Protein AF-A0A7S3I6L4-F1 (afdb_monomer)

Sequence (114 aa):
MISGSTFSVVQRLEPKTMQLLMSDVLLAADAVILFRSSPKQKADTVNLVKSFFKGGKITLSVGDGFNDVNMIQEAHVGIGIRGAESNQAAAFADFAIVEFQDLRRLMFWHGRSQ

Organism: NCBI:txid182087

Secondary structure (DSSP, 8-state):
-EEHHHHHHHTTS-HHHHHHHHHHHHHSSS---EES--HHHHHHHHHHHHHHSSSS---EEEESSGGGHHHHHHSSEEEEEPPSS--HHHHTSSEEESSTTHHHHIIIIITT--

Radius of gyration: 15.09 Å; Cα contacts (8 Å, |Δi|>4): 174; chains: 1; bounding box: 35×37×39 Å

Structure (mmCIF, N/CA/C/O backbone):
data_AF-A0A7S3I6L4-F1
#
_entry.id   AF-A0A7S3I6L4-F1
#
loop_
_atom_site.group_PDB
_atom_site.id
_atom_site.type_symbol
_atom_site.label_atom_id
_atom_site.label_alt_id
_atom_site.label_comp_id
_atom_site.label_asym_id
_atom_site.label_entity_id
_atom_site.label_seq_id
_atom_site.pdbx_PDB_ins_code
_atom_site.Cartn_x
_atom_site.Cartn_y
_atom_site.Cartn_z
_atom_site.occupancy
_atom_site.B_iso_or_equiv
_atom_site.auth_seq_id
_atom_site.auth_comp_id
_atom_site.auth_asym_id
_atom_site.auth_atom_id
_atom_site.pdbx_PDB_model_num
ATOM 1 N N . MET A 1 1 ? -14.491 10.801 0.238 1.00 89.38 1 MET A N 1
ATOM 2 C CA . MET A 1 1 ? -13.118 11.363 0.210 1.00 89.38 1 MET A CA 1
ATOM 3 C C . MET A 1 1 ? -12.710 11.711 1.632 1.00 89.38 1 MET A C 1
ATOM 5 O O . MET A 1 1 ? -13.570 12.146 2.385 1.00 89.38 1 MET A O 1
ATOM 9 N N . ILE A 1 2 ? -11.440 11.543 1.998 1.00 94.81 2 ILE A N 1
ATOM 10 C CA . ILE A 1 2 ? -10.903 11.866 3.328 1.00 94.81 2 ILE A CA 1
ATOM 11 C C . ILE A 1 2 ? -9.612 12.665 3.139 1.00 94.81 2 ILE A C 1
ATOM 13 O O . ILE A 1 2 ? -8.767 12.293 2.328 1.00 94.81 2 ILE A O 1
ATOM 17 N N . SER A 1 3 ? -9.449 13.769 3.866 1.00 97.31 3 SER A N 1
ATOM 18 C CA . SER A 1 3 ? -8.183 14.511 3.870 1.00 97.31 3 SER A CA 1
ATOM 19 C C . SER A 1 3 ? -7.222 13.950 4.924 1.00 97.31 3 SER A C 1
ATOM 21 O O . SER A 1 3 ? -7.663 13.432 5.952 1.00 97.31 3 SER A O 1
ATOM 23 N N . GLY A 1 4 ? -5.910 14.102 4.728 1.00 97.25 4 GLY A N 1
ATOM 24 C CA . GLY A 1 4 ? -4.912 13.707 5.729 1.00 97.25 4 GLY A CA 1
ATOM 25 C C . GLY A 1 4 ? -5.088 14.408 7.085 1.00 97.25 4 GLY A C 1
ATOM 26 O O . GLY A 1 4 ? -4.821 13.809 8.125 1.00 97.25 4 GLY A O 1
ATOM 27 N N . SER A 1 5 ? -5.601 15.643 7.122 1.00 97.69 5 SER A N 1
ATOM 28 C CA . SER A 1 5 ? -5.920 16.324 8.385 1.00 97.69 5 SER A CA 1
ATOM 29 C C . SER A 1 5 ? -7.150 15.723 9.069 1.00 97.69 5 SER A C 1
ATOM 31 O O . SER A 1 5 ? -7.110 15.490 10.275 1.00 97.69 5 SER A O 1
ATOM 33 N N . THR A 1 6 ? -8.208 15.397 8.316 1.00 96.62 6 THR A N 1
ATOM 34 C CA . THR A 1 6 ? -9.378 14.664 8.835 1.00 96.62 6 THR A CA 1
ATOM 35 C C . THR A 1 6 ? -8.964 13.308 9.398 1.00 96.62 6 THR A C 1
ATOM 37 O O . THR A 1 6 ? -9.365 12.955 10.503 1.00 96.62 6 THR A O 1
ATOM 40 N N . PHE A 1 7 ? -8.112 12.576 8.678 1.00 96.56 7 PHE A N 1
ATOM 41 C CA . PHE A 1 7 ? -7.586 11.289 9.125 1.00 96.56 7 PHE A CA 1
ATOM 42 C C . PHE A 1 7 ? -6.842 11.422 10.463 1.00 96.56 7 PHE A C 1
ATOM 44 O O . PHE A 1 7 ? -7.117 10.674 11.396 1.00 96.56 7 PHE A O 1
ATOM 51 N N . SER A 1 8 ? -5.988 12.442 10.608 1.00 96.81 8 SER A N 1
ATOM 52 C CA . SER A 1 8 ? -5.291 12.738 11.870 1.00 96.81 8 SER A CA 1
ATOM 53 C C . SER A 1 8 ? -6.232 13.044 13.035 1.00 96.81 8 SER A C 1
ATOM 55 O O . SER A 1 8 ? -5.913 12.708 14.171 1.00 96.81 8 SER A O 1
ATOM 57 N N . VAL A 1 9 ? -7.369 13.702 12.788 1.00 97.00 9 VAL A N 1
ATOM 58 C CA . VAL A 1 9 ? -8.380 13.944 13.831 1.00 97.00 9 VAL A CA 1
ATOM 59 C C . VAL A 1 9 ? -9.009 12.624 14.265 1.00 97.00 9 VAL A C 1
ATOM 61 O O . VAL A 1 9 ? -9.098 12.362 15.461 1.00 97.00 9 VAL A O 1
ATOM 64 N N . VAL A 1 10 ? -9.380 11.765 13.312 1.00 95.88 10 VAL A N 1
ATOM 65 C CA . VAL A 1 10 ? -9.981 10.458 13.616 1.00 95.88 10 VAL A CA 1
ATOM 66 C C . VAL A 1 10 ? -9.002 9.542 14.358 1.00 95.88 10 VAL A C 1
ATOM 68 O O . VAL A 1 10 ? -9.405 8.854 15.291 1.00 95.88 10 VAL A O 1
ATOM 71 N N . GLN A 1 11 ? -7.708 9.592 14.031 1.00 94.00 11 GLN A N 1
ATOM 72 C CA . GLN A 1 11 ? -6.664 8.838 14.738 1.00 94.00 11 GLN A CA 1
ATOM 73 C C . GLN A 1 11 ? -6.494 9.222 16.217 1.00 94.00 11 GLN A C 1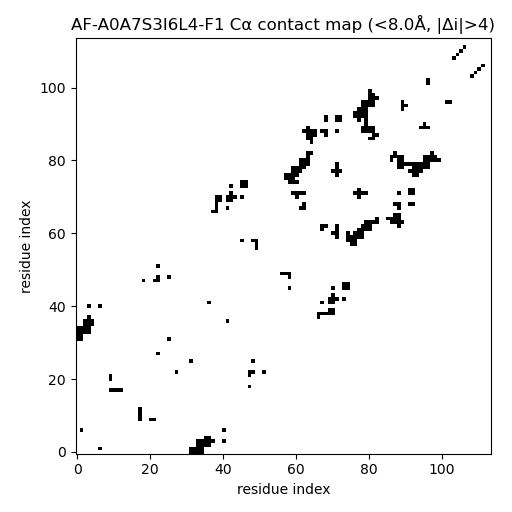
ATOM 75 O O . GLN A 1 11 ? -5.897 8.455 16.967 1.00 94.00 11 GLN A O 1
ATOM 80 N N . ARG A 1 12 ? -6.989 10.390 16.649 1.00 96.19 12 ARG A N 1
ATOM 81 C CA . ARG A 1 12 ? -6.930 10.833 18.055 1.00 96.19 12 ARG A CA 1
ATOM 82 C C . ARG A 1 12 ? -8.131 10.380 18.884 1.00 96.19 12 ARG A C 1
ATOM 84 O O . ARG A 1 12 ? -8.152 10.636 20.084 1.00 96.19 12 ARG A O 1
ATOM 91 N N . LEU A 1 13 ? -9.142 9.781 18.256 1.00 96.62 13 LEU A N 1
ATOM 92 C CA . LEU A 1 13 ? -10.300 9.246 18.965 1.00 96.62 13 LEU A CA 1
ATOM 93 C C . LEU A 1 13 ? -9.920 7.976 19.732 1.00 96.62 13 LEU A C 1
ATOM 95 O O . LEU A 1 13 ? -8.937 7.309 19.410 1.00 96.62 13 LEU A O 1
ATOM 99 N N . GLU A 1 14 ? -10.757 7.612 20.704 1.00 97.56 14 GLU A N 1
ATOM 100 C CA . GLU A 1 14 ? -10.662 6.321 21.389 1.00 97.56 14 GLU A CA 1
ATOM 101 C C . GLU A 1 14 ? -10.546 5.171 20.372 1.00 97.56 14 GLU A C 1
ATOM 103 O O . GLU A 1 14 ? -11.297 5.169 19.386 1.00 97.56 14 GLU A O 1
ATOM 108 N N . PRO A 1 15 ? -9.666 4.172 20.590 1.00 94.69 15 PRO A N 1
ATOM 109 C CA . PRO A 1 15 ? -9.335 3.169 19.576 1.00 94.69 15 PRO A CA 1
ATOM 110 C C . PRO A 1 15 ? -10.553 2.477 18.960 1.00 94.69 15 PRO A C 1
ATOM 112 O O . PRO A 1 15 ? -10.616 2.279 17.749 1.00 94.69 15 PRO A O 1
ATOM 115 N N . LYS A 1 16 ? -11.560 2.163 19.783 1.00 95.19 16 LYS A N 1
ATOM 116 C CA . LYS A 1 16 ? -12.804 1.530 19.329 1.00 95.19 16 LYS A CA 1
ATOM 117 C C . LYS A 1 16 ? -13.627 2.451 18.424 1.00 95.19 16 LYS A C 1
ATOM 119 O O . LYS A 1 16 ? -14.135 2.007 17.400 1.00 95.19 16 LYS A O 1
ATOM 124 N N . THR A 1 17 ? -13.742 3.727 18.783 1.00 96.62 17 THR A N 1
ATOM 125 C CA . THR A 1 17 ? -14.472 4.736 18.001 1.00 96.62 17 THR A CA 1
ATOM 126 C C . THR A 1 17 ? -13.759 5.028 16.685 1.00 96.62 17 THR A C 1
ATOM 128 O O . THR A 1 17 ? -14.404 5.108 15.643 1.00 96.62 17 THR A O 1
ATOM 131 N N . MET A 1 18 ? -12.428 5.133 16.722 1.00 96.06 18 MET A N 1
ATOM 132 C CA . MET A 1 18 ? -11.593 5.296 15.534 1.00 96.06 18 MET A CA 1
ATOM 133 C C . MET A 1 18 ? -11.791 4.135 14.557 1.00 96.06 18 MET A C 1
ATOM 135 O O . MET A 1 18 ? -12.057 4.377 13.382 1.00 96.06 18 MET A O 1
ATOM 139 N N . GLN A 1 19 ? -11.724 2.891 15.045 1.00 94.12 19 GLN A N 1
ATOM 140 C CA . GLN A 1 19 ? -11.908 1.705 14.207 1.00 94.12 19 GLN A CA 1
ATOM 141 C C . GLN A 1 19 ? -13.295 1.658 13.568 1.00 94.12 19 GLN A C 1
ATOM 143 O O . GLN A 1 19 ? -13.373 1.438 12.365 1.00 94.12 19 GLN A O 1
ATOM 148 N N . LEU A 1 20 ? -14.360 1.907 14.339 1.00 94.19 20 LEU A N 1
ATOM 149 C CA . LEU A 1 20 ? -15.735 1.922 13.823 1.00 94.19 20 LEU A CA 1
ATOM 150 C C . LEU A 1 20 ? -15.925 2.993 12.742 1.00 94.19 20 LEU A C 1
ATOM 152 O O . LEU A 1 20 ? -16.403 2.703 11.650 1.00 94.19 20 LEU A O 1
ATOM 156 N N . LEU A 1 21 ? -15.482 4.224 13.007 1.00 94.94 21 LEU A N 1
ATOM 157 C CA . LEU A 1 21 ? -15.622 5.311 12.043 1.00 94.94 21 LEU A CA 1
ATOM 158 C C . LEU A 1 21 ? -14.788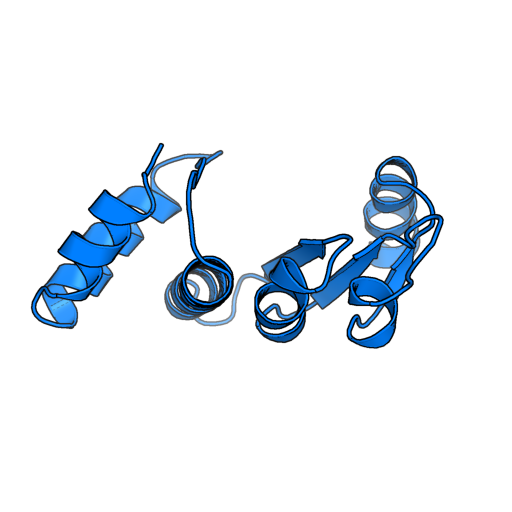 5.059 10.779 1.00 94.94 21 LEU A C 1
ATOM 160 O O . LEU A 1 21 ? -15.247 5.311 9.668 1.00 94.94 21 LEU A O 1
ATOM 164 N N . MET A 1 22 ? -13.561 4.554 10.927 1.00 95.00 22 MET A N 1
ATOM 165 C CA . MET A 1 22 ? -12.717 4.211 9.782 1.00 95.00 22 MET A CA 1
ATOM 166 C C . MET A 1 22 ? -13.286 3.039 8.985 1.00 95.00 22 MET A C 1
ATOM 168 O O . MET A 1 22 ? -13.229 3.091 7.760 1.00 95.00 22 MET A O 1
ATOM 172 N N . SER A 1 23 ? -13.864 2.018 9.626 1.00 94.19 23 SER A N 1
ATOM 173 C CA . SER A 1 23 ? -14.518 0.930 8.896 1.00 94.19 23 SER A CA 1
ATOM 174 C C . SER A 1 23 ? -15.727 1.431 8.118 1.00 94.19 23 SER A C 1
ATOM 176 O O . SER A 1 23 ? -15.861 1.096 6.945 1.00 94.19 23 SER A O 1
ATOM 178 N N . ASP A 1 24 ? -16.550 2.293 8.716 1.00 92.25 24 ASP A N 1
ATOM 179 C CA . ASP A 1 24 ? -17.729 2.843 8.045 1.00 92.25 24 ASP A CA 1
ATOM 180 C C . ASP A 1 24 ? -17.334 3.675 6.824 1.00 92.25 24 ASP A C 1
ATOM 182 O O . ASP A 1 24 ? -17.940 3.558 5.766 1.00 92.25 24 ASP A O 1
ATOM 186 N N . VAL A 1 25 ? -16.275 4.481 6.918 1.00 91.94 25 VAL A N 1
ATOM 187 C CA . VAL A 1 25 ? -15.859 5.316 5.785 1.00 91.94 25 VAL A CA 1
ATOM 188 C C . VAL A 1 25 ? -15.096 4.516 4.725 1.00 91.94 25 VAL A C 1
ATOM 190 O O . VAL A 1 25 ? -15.301 4.741 3.532 1.00 91.94 25 VAL A O 1
ATOM 193 N N . LEU A 1 26 ? -14.200 3.609 5.127 1.00 93.38 26 LEU A N 1
ATOM 194 C CA . LEU A 1 26 ? -13.347 2.868 4.192 1.00 93.38 26 LEU A CA 1
ATOM 195 C C . LEU A 1 26 ? -14.078 1.711 3.503 1.00 93.38 26 LEU A C 1
ATOM 197 O O . LEU A 1 26 ? -13.654 1.313 2.421 1.00 93.38 26 LEU A O 1
ATOM 201 N N . LEU A 1 27 ? -15.141 1.166 4.107 1.00 91.50 27 LEU A N 1
ATOM 202 C CA . LEU A 1 27 ? -15.839 -0.016 3.589 1.00 91.50 27 LEU A CA 1
ATOM 203 C C . LEU A 1 27 ? -17.230 0.266 3.009 1.00 91.50 27 LEU A C 1
ATOM 205 O O . LEU A 1 27 ? -17.769 -0.606 2.333 1.00 91.50 27 LEU A O 1
ATOM 209 N N . ALA A 1 28 ? -17.821 1.443 3.242 1.00 91.56 28 ALA A N 1
ATOM 210 C CA . ALA A 1 28 ? -19.161 1.762 2.730 1.00 91.56 28 ALA A CA 1
ATOM 211 C C . ALA A 1 28 ? -19.199 2.202 1.255 1.00 91.56 28 ALA A C 1
ATOM 213 O O . ALA A 1 28 ? -20.277 2.503 0.744 1.00 91.56 28 ALA A O 1
ATOM 214 N N . ALA A 1 29 ? -18.057 2.271 0.566 1.00 93.12 29 ALA A N 1
ATOM 215 C CA . ALA A 1 29 ? -17.973 2.711 -0.825 1.00 93.12 29 ALA A CA 1
ATOM 216 C C . ALA A 1 29 ? -17.051 1.811 -1.654 1.00 93.12 29 ALA A C 1
ATOM 218 O O . ALA A 1 29 ? -16.046 1.313 -1.152 1.00 93.12 29 ALA A O 1
ATOM 219 N N . ASP A 1 30 ? -17.349 1.688 -2.950 1.00 94.44 30 ASP A N 1
ATOM 220 C CA . ASP A 1 30 ? -16.496 0.964 -3.903 1.00 94.44 30 ASP A CA 1
ATOM 221 C C . ASP A 1 30 ? -15.145 1.664 -4.131 1.00 94.44 30 ASP A C 1
ATOM 223 O O . ASP A 1 30 ? -14.149 1.022 -4.460 1.00 94.44 30 ASP A O 1
ATOM 227 N N . ALA A 1 31 ? -15.101 2.989 -3.954 1.00 95.88 31 ALA A N 1
ATOM 228 C CA . ALA A 1 31 ? -13.897 3.793 -4.119 1.00 95.88 31 ALA A CA 1
ATOM 229 C C . ALA A 1 31 ? -13.799 4.891 -3.055 1.00 95.88 31 ALA A C 1
ATOM 231 O O . ALA A 1 31 ? -14.726 5.678 -2.843 1.00 95.88 31 ALA A O 1
ATOM 232 N N . VAL A 1 32 ? -12.626 4.994 -2.429 1.00 95.75 32 VAL A N 1
ATOM 233 C CA . VAL A 1 32 ? -12.311 6.027 -1.438 1.00 95.75 32 VAL A CA 1
ATOM 234 C C . VAL A 1 32 ? -11.036 6.752 -1.847 1.00 95.75 32 VAL A C 1
ATOM 236 O O . VAL A 1 32 ? -10.018 6.135 -2.135 1.00 95.75 32 VAL A O 1
ATOM 239 N N . ILE A 1 33 ? -11.085 8.085 -1.842 1.00 96.50 33 ILE A N 1
ATOM 240 C CA . ILE A 1 33 ? -9.923 8.939 -2.116 1.00 96.50 33 ILE A CA 1
ATOM 241 C C . ILE A 1 33 ? -9.403 9.502 -0.796 1.00 96.50 33 ILE A C 1
ATOM 243 O O . ILE A 1 33 ? -10.110 10.276 -0.140 1.00 96.50 33 ILE A O 1
ATOM 247 N N . LEU A 1 34 ? -8.166 9.147 -0.447 1.00 96.25 34 LEU A N 1
ATOM 248 C CA . LEU A 1 34 ? -7.373 9.786 0.600 1.00 96.25 34 LEU A CA 1
ATOM 249 C C . LEU A 1 34 ? -6.410 10.781 -0.056 1.00 96.25 34 LEU A C 1
ATOM 251 O O . LEU A 1 34 ? -5.608 10.397 -0.903 1.00 96.25 34 LEU A O 1
ATOM 255 N N . PHE A 1 35 ? -6.477 12.055 0.324 1.00 96.94 35 PHE A N 1
ATOM 256 C CA . PHE A 1 35 ? -5.646 13.102 -0.280 1.00 96.94 35 PHE A CA 1
ATOM 257 C C . PHE A 1 35 ? -4.910 13.927 0.776 1.00 96.94 35 PHE A C 1
ATOM 259 O O . PHE A 1 35 ? -5.365 14.058 1.914 1.00 96.94 35 PHE A O 1
ATOM 266 N N . ARG A 1 36 ? -3.760 14.499 0.388 1.00 96.31 36 ARG A N 1
ATOM 267 C CA . ARG A 1 36 ? -2.857 15.253 1.285 1.00 96.31 36 ARG A CA 1
ATOM 268 C C . ARG A 1 36 ? -2.443 14.432 2.518 1.00 96.31 36 ARG A C 1
ATOM 270 O O . ARG A 1 36 ? -2.369 14.968 3.620 1.00 96.31 36 ARG A O 1
ATOM 277 N N . SER A 1 37 ? -2.214 13.134 2.325 1.00 96.31 37 SER A N 1
ATOM 278 C CA . SER A 1 37 ? -1.806 12.196 3.370 1.00 96.31 37 SER A CA 1
ATOM 279 C C . SER A 1 37 ? -0.288 12.063 3.477 1.00 96.31 37 SER A C 1
ATOM 281 O O . SER A 1 37 ? 0.439 12.240 2.499 1.00 96.31 37 SER A O 1
ATOM 283 N N . SER A 1 38 ? 0.193 11.744 4.679 1.00 97.00 38 SER A N 1
ATOM 284 C CA . SER A 1 38 ? 1.601 11.409 4.912 1.00 97.00 38 SER A CA 1
ATOM 285 C C . SER A 1 38 ? 1.911 9.957 4.507 1.00 97.00 38 SER A C 1
ATOM 287 O O . SER A 1 38 ? 0.995 9.129 4.486 1.00 97.00 38 SER A O 1
ATOM 289 N N . PRO A 1 39 ? 3.188 9.597 4.257 1.00 96.62 39 PRO A N 1
ATOM 290 C CA . PRO A 1 39 ? 3.584 8.205 4.006 1.00 96.62 39 PRO A CA 1
ATOM 291 C C . PRO A 1 39 ? 3.087 7.233 5.084 1.00 96.62 39 PRO A C 1
ATOM 293 O O . PRO A 1 39 ? 2.606 6.143 4.782 1.00 96.62 39 PRO A O 1
ATOM 296 N N . LYS A 1 40 ? 3.116 7.662 6.354 1.00 96.75 40 LYS A N 1
ATOM 297 C CA . LYS A 1 40 ? 2.579 6.884 7.474 1.00 96.75 40 LYS A CA 1
ATOM 298 C C . LYS A 1 40 ? 1.073 6.647 7.341 1.00 96.75 40 LYS A C 1
ATOM 300 O O . LYS A 1 40 ? 0.629 5.523 7.512 1.00 96.75 40 LYS A O 1
ATOM 305 N N . GLN A 1 41 ? 0.293 7.673 7.000 1.00 97.06 41 GLN A N 1
ATOM 306 C CA . GLN A 1 41 ? -1.162 7.539 6.855 1.00 97.06 41 GLN A CA 1
ATOM 307 C C . GLN A 1 41 ? -1.556 6.605 5.706 1.00 97.06 41 GLN A C 1
ATOM 309 O O . GLN A 1 41 ? -2.565 5.908 5.808 1.00 97.06 41 GLN A O 1
ATOM 314 N N . LYS A 1 42 ? -0.761 6.559 4.628 1.00 97.25 42 LYS A N 1
ATOM 315 C CA . LYS A 1 42 ? -0.957 5.578 3.552 1.00 97.25 42 LYS A CA 1
ATOM 316 C C . LYS A 1 42 ? -0.806 4.146 4.077 1.00 97.25 42 LYS A C 1
ATOM 318 O O . LYS A 1 42 ? -1.691 3.326 3.856 1.00 97.25 42 LYS A O 1
ATOM 323 N N . ALA A 1 43 ? 0.261 3.870 4.830 1.00 97.81 43 ALA A N 1
ATOM 324 C CA . ALA A 1 43 ? 0.476 2.563 5.455 1.00 97.81 43 ALA A CA 1
ATOM 325 C C . ALA A 1 43 ? -0.606 2.230 6.498 1.00 97.81 43 ALA A C 1
ATOM 327 O O . ALA A 1 43 ? -1.229 1.174 6.419 1.00 97.81 43 ALA A O 1
ATOM 328 N N . ASP A 1 44 ? -0.918 3.161 7.406 1.00 96.94 44 ASP A N 1
ATOM 329 C CA . ASP A 1 44 ? -1.962 2.982 8.423 1.00 96.94 44 ASP A CA 1
ATOM 330 C C . ASP A 1 44 ? -3.324 2.644 7.769 1.00 96.94 44 ASP A C 1
ATOM 332 O O . ASP A 1 44 ? -4.072 1.815 8.283 1.00 96.94 44 ASP A O 1
ATOM 336 N N . THR A 1 45 ? -3.638 3.224 6.601 1.00 96.25 45 THR A N 1
ATOM 337 C CA . THR A 1 45 ? -4.862 2.903 5.841 1.00 96.25 45 THR A CA 1
ATOM 338 C C . THR A 1 45 ? -4.880 1.448 5.373 1.00 96.25 45 THR A C 1
AT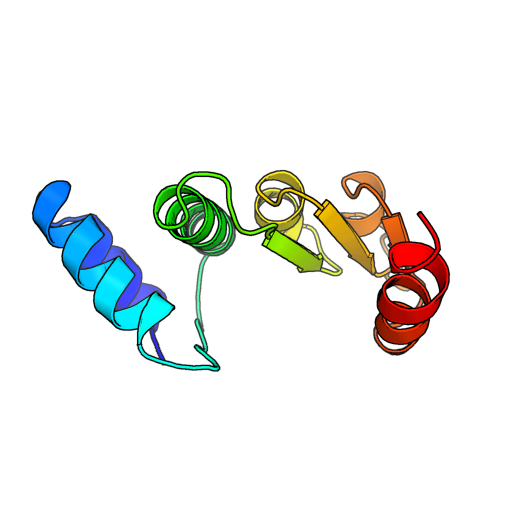OM 340 O O . THR A 1 45 ? -5.887 0.762 5.544 1.00 96.25 45 THR A O 1
ATOM 343 N N . VAL A 1 46 ? -3.772 0.948 4.816 1.00 96.38 46 VAL A N 1
ATOM 344 C CA . VAL A 1 46 ? -3.661 -0.460 4.400 1.00 96.38 46 VAL A CA 1
ATOM 345 C C . VAL A 1 46 ? -3.802 -1.380 5.609 1.00 96.38 46 VAL A C 1
ATOM 347 O O . VAL A 1 46 ? -4.565 -2.344 5.552 1.00 96.38 46 VAL A O 1
ATOM 350 N N . ASN A 1 47 ? -3.137 -1.058 6.722 1.00 95.56 47 ASN A N 1
ATOM 351 C CA . ASN A 1 47 ? -3.235 -1.822 7.963 1.00 95.56 47 ASN A CA 1
ATOM 352 C C . ASN A 1 47 ? -4.683 -1.907 8.484 1.00 95.56 47 ASN A C 1
ATOM 354 O O . ASN A 1 47 ? -5.163 -3.002 8.785 1.00 95.56 47 ASN A O 1
ATOM 358 N N . LEU A 1 48 ? -5.410 -0.782 8.502 1.00 95.00 48 LEU A N 1
ATOM 359 C CA . LEU A 1 48 ? -6.821 -0.733 8.895 1.00 95.00 48 LEU A CA 1
ATOM 360 C C . LEU A 1 48 ? -7.685 -1.625 7.999 1.00 95.00 48 LEU A C 1
ATOM 362 O O . LEU A 1 48 ? -8.408 -2.480 8.508 1.00 95.00 48 LEU A O 1
ATOM 366 N N . VAL A 1 49 ? -7.560 -1.498 6.675 1.00 94.38 49 VAL A N 1
ATOM 367 C CA . VAL A 1 49 ? -8.319 -2.321 5.718 1.00 94.38 49 VAL A CA 1
ATOM 368 C C . VAL A 1 49 ? -8.046 -3.811 5.931 1.00 94.38 49 VAL A C 1
ATOM 370 O O . VAL A 1 49 ? -8.994 -4.595 5.988 1.00 94.38 49 VAL A O 1
ATOM 373 N N . LYS A 1 50 ? -6.781 -4.213 6.125 1.00 93.38 50 LYS A N 1
ATOM 374 C CA . LYS A 1 50 ? -6.440 -5.605 6.468 1.00 93.38 50 LYS A CA 1
ATOM 375 C C . LYS A 1 50 ? -7.125 -6.055 7.758 1.00 93.38 50 LYS A C 1
ATOM 377 O O . LYS A 1 50 ? -7.663 -7.154 7.810 1.00 93.38 50 LYS A O 1
ATOM 382 N N . SER A 1 51 ? -7.126 -5.207 8.787 1.00 91.88 51 SER A N 1
ATOM 383 C CA . SER A 1 51 ? -7.692 -5.540 10.100 1.00 91.88 51 SER A CA 1
ATOM 384 C C . SER A 1 51 ? -9.210 -5.751 10.072 1.00 91.88 51 SER A C 1
ATOM 386 O O . SER A 1 51 ? -9.740 -6.545 10.850 1.00 91.88 51 SER A O 1
ATOM 388 N N . PHE A 1 52 ? -9.917 -5.082 9.156 1.00 91.88 52 PHE A N 1
ATOM 389 C CA . PHE A 1 52 ? -11.371 -5.192 9.046 1.00 91.88 52 PHE A CA 1
ATOM 390 C C . PHE A 1 52 ? -11.823 -6.472 8.341 1.00 91.88 52 PHE A C 1
ATOM 392 O O . PHE A 1 52 ? -12.893 -7.005 8.643 1.00 91.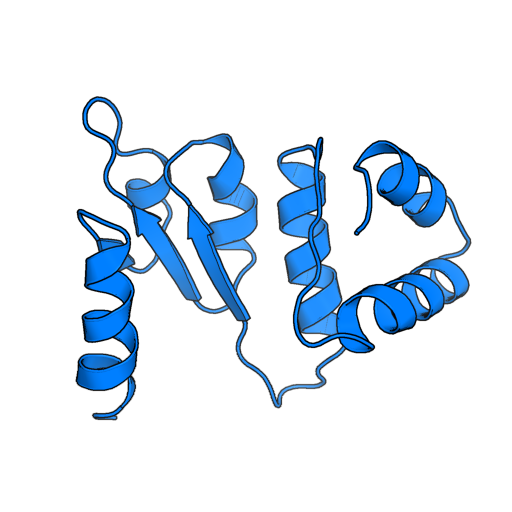88 52 PHE A O 1
ATOM 399 N N . PHE A 1 53 ? -11.010 -7.005 7.431 1.00 86.31 53 PHE A N 1
ATOM 400 C CA . PHE A 1 53 ? -11.310 -8.248 6.735 1.00 86.31 53 PHE A CA 1
ATOM 401 C C . PHE A 1 53 ? -10.603 -9.412 7.430 1.00 86.31 53 PHE A C 1
ATOM 403 O O . PHE A 1 53 ? -9.438 -9.681 7.167 1.00 86.31 53 PHE A O 1
ATOM 410 N N . LYS A 1 54 ? -11.322 -10.127 8.308 1.00 71.56 54 LYS A N 1
ATOM 411 C CA . LYS A 1 54 ? -10.829 -11.285 9.084 1.00 71.56 54 LYS A CA 1
ATOM 412 C C . LYS A 1 54 ? -10.450 -12.497 8.203 1.00 71.56 54 LYS A C 1
ATOM 414 O O . LYS A 1 54 ? -11.121 -13.522 8.236 1.00 71.56 54 LYS A O 1
ATOM 419 N N . GLY A 1 55 ? -9.388 -12.373 7.405 1.00 65.81 55 GLY A N 1
ATOM 420 C CA . GLY A 1 55 ? -8.736 -13.461 6.664 1.00 65.81 55 GLY A CA 1
ATOM 421 C C 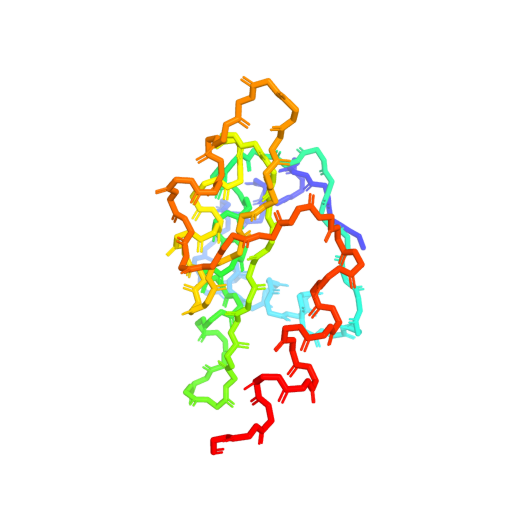. GLY A 1 55 ? -9.300 -13.787 5.277 1.00 65.81 55 GLY A C 1
ATOM 422 O O . GLY A 1 55 ? -8.806 -14.704 4.635 1.00 65.81 55 GLY A O 1
ATOM 423 N N . GLY A 1 56 ? -10.315 -13.059 4.799 1.00 79.12 56 GLY A N 1
ATOM 424 C CA . GLY A 1 56 ? -10.968 -13.365 3.516 1.00 79.12 56 GLY A CA 1
ATOM 425 C C . GLY A 1 56 ? -10.535 -12.506 2.326 1.00 79.12 56 GLY A C 1
ATOM 426 O O . GLY A 1 56 ? -10.869 -12.840 1.193 1.00 79.12 56 GLY A O 1
ATOM 427 N N . LYS A 1 57 ? -9.843 -11.382 2.553 1.00 90.31 57 LYS A N 1
ATOM 428 C CA . LYS A 1 57 ? -9.477 -10.442 1.483 1.00 90.31 57 LYS A CA 1
ATOM 429 C C . LYS A 1 57 ? -7.985 -10.151 1.482 1.00 90.31 57 LYS A C 1
ATOM 431 O O . LYS A 1 57 ? -7.391 -9.923 2.531 1.00 90.31 57 LYS A O 1
ATOM 436 N N . ILE A 1 58 ? -7.421 -10.111 0.280 1.00 92.88 58 ILE A N 1
ATOM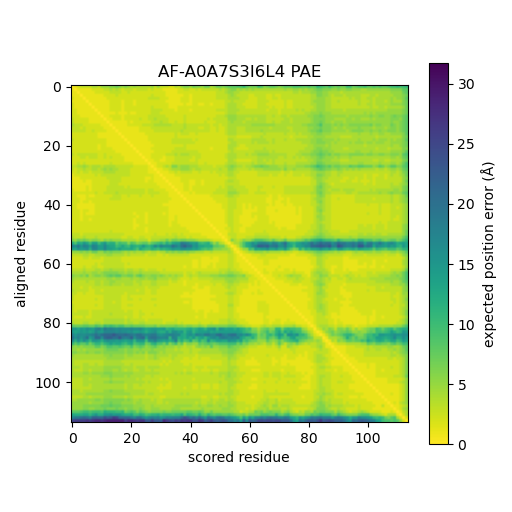 437 C CA . ILE A 1 58 ? -6.029 -9.750 0.021 1.00 92.88 58 ILE A CA 1
ATOM 438 C C . ILE A 1 58 ? -5.981 -8.270 -0.357 1.00 92.88 58 ILE A C 1
ATOM 440 O O . ILE A 1 58 ? -6.795 -7.792 -1.147 1.00 92.88 58 ILE A O 1
ATOM 444 N N . THR A 1 59 ? -5.035 -7.543 0.229 1.00 95.81 59 THR A N 1
ATOM 445 C CA . THR A 1 59 ? -4.770 -6.136 -0.089 1.00 95.81 59 THR A CA 1
ATOM 446 C C . THR A 1 59 ? -3.560 -6.048 -0.998 1.00 95.81 59 THR A C 1
ATOM 448 O O . THR A 1 59 ? -2.557 -6.724 -0.771 1.00 95.81 59 THR A O 1
ATOM 451 N N . LEU A 1 60 ? -3.658 -5.193 -2.008 1.00 97.38 60 LEU A N 1
ATOM 452 C CA . LEU A 1 60 ? -2.587 -4.919 -2.948 1.00 97.38 60 LEU A CA 1
ATOM 453 C C . LEU A 1 60 ? -2.325 -3.417 -2.972 1.00 97.38 60 LEU A C 1
ATOM 455 O O . LEU A 1 60 ? -3.267 -2.631 -3.080 1.00 97.38 60 LEU A O 1
ATOM 459 N N . SER A 1 61 ? -1.054 -3.040 -2.883 1.00 97.88 61 SER A N 1
ATOM 460 C CA . SER A 1 61 ? -0.600 -1.649 -2.938 1.00 97.88 61 SER A CA 1
ATOM 461 C C . SER A 1 61 ? 0.305 -1.443 -4.141 1.00 97.88 61 SER A C 1
ATOM 463 O O . SER A 1 61 ? 1.171 -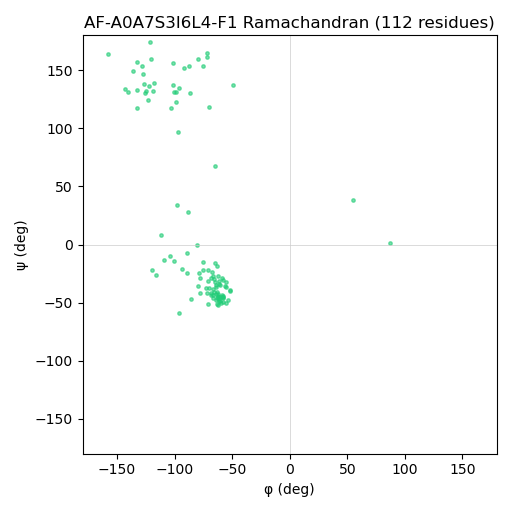2.270 -4.413 1.00 97.88 61 SER A O 1
ATOM 465 N N . VAL A 1 62 ? 0.135 -0.316 -4.831 1.00 97.62 62 VAL A N 1
ATOM 466 C CA . VAL A 1 62 ? 0.983 0.099 -5.955 1.00 97.62 62 VAL A CA 1
ATOM 467 C C . VAL A 1 62 ? 1.580 1.465 -5.637 1.00 97.62 62 VAL A C 1
ATOM 469 O O . VAL A 1 62 ? 0.855 2.346 -5.175 1.00 97.62 62 VAL A O 1
ATOM 472 N N . GLY A 1 63 ? 2.869 1.658 -5.899 1.00 96.00 63 GLY A N 1
ATOM 473 C CA . GLY A 1 63 ? 3.523 2.961 -5.766 1.00 96.00 63 GLY A CA 1
ATOM 474 C C . GLY A 1 63 ? 4.797 3.063 -6.594 1.00 96.00 63 GLY A C 1
ATOM 475 O O . GLY A 1 63 ? 5.329 2.056 -7.049 1.00 96.00 63 GLY A O 1
ATOM 476 N N . ASP A 1 64 ? 5.277 4.280 -6.810 1.00 93.62 64 ASP A N 1
ATOM 477 C CA . ASP A 1 64 ? 6.409 4.601 -7.689 1.00 93.62 64 ASP A CA 1
ATOM 478 C C . ASP A 1 64 ? 7.572 5.281 -6.944 1.00 93.62 64 ASP A C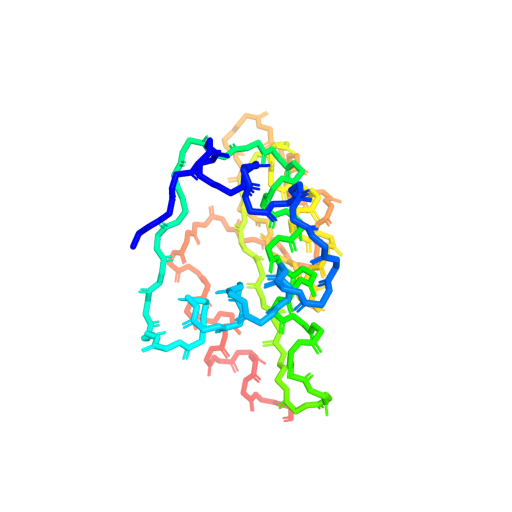 1
ATOM 480 O O . ASP A 1 64 ? 8.724 5.187 -7.369 1.00 93.62 64 ASP A O 1
ATOM 484 N N . GLY A 1 65 ? 7.304 5.904 -5.790 1.00 91.88 65 GLY A N 1
ATOM 485 C CA . GLY A 1 65 ? 8.300 6.648 -5.017 1.00 91.88 65 GLY A CA 1
ATOM 486 C C . GLY A 1 65 ? 8.517 6.169 -3.579 1.00 91.88 65 GLY A C 1
ATOM 487 O O . GLY A 1 65 ? 7.791 5.338 -3.033 1.00 91.88 65 GLY A O 1
ATOM 488 N N . PHE A 1 66 ? 9.511 6.767 -2.910 1.00 90.38 66 PHE A N 1
ATOM 489 C CA . PHE A 1 66 ? 9.830 6.492 -1.499 1.00 90.38 66 PHE A CA 1
ATOM 490 C C . PHE A 1 66 ? 8.643 6.690 -0.545 1.00 90.38 66 PHE A C 1
ATOM 492 O O . PHE A 1 66 ? 8.501 5.973 0.442 1.00 90.38 66 PHE A O 1
ATOM 499 N N . ASN A 1 67 ? 7.755 7.638 -0.859 1.00 92.31 67 ASN A N 1
ATOM 500 C CA . ASN A 1 67 ? 6.572 7.935 -0.048 1.00 92.31 67 ASN A CA 1
ATOM 501 C C . ASN A 1 67 ? 5.558 6.783 0.006 1.00 92.31 67 ASN A C 1
ATOM 503 O O . ASN A 1 67 ? 4.673 6.801 0.863 1.00 92.31 67 ASN A O 1
ATOM 507 N N . ASP A 1 68 ? 5.672 5.810 -0.897 1.00 95.12 68 ASP A N 1
ATOM 508 C CA . ASP A 1 68 ? 4.762 4.673 -0.997 1.00 95.12 68 ASP A CA 1
ATOM 509 C C . ASP A 1 68 ? 5.362 3.387 -0.431 1.00 95.12 68 ASP A C 1
ATOM 511 O O . ASP A 1 68 ? 4.624 2.429 -0.223 1.00 95.12 68 ASP A O 1
ATOM 515 N N . VAL A 1 69 ? 6.660 3.367 -0.104 1.00 95.31 69 VAL A N 1
ATOM 516 C CA . VAL A 1 69 ? 7.371 2.169 0.380 1.00 95.31 69 VAL A CA 1
ATOM 517 C C . VAL A 1 69 ? 6.669 1.548 1.585 1.00 95.31 69 VAL A C 1
ATOM 519 O O . VAL A 1 69 ? 6.370 0.358 1.569 1.00 95.31 69 VAL A O 1
ATOM 522 N N . ASN A 1 70 ? 6.305 2.350 2.587 1.00 97.06 70 ASN A N 1
ATOM 523 C CA . ASN A 1 70 ? 5.622 1.829 3.775 1.00 97.06 70 ASN A CA 1
ATOM 524 C C . ASN A 1 70 ? 4.237 1.249 3.440 1.00 97.06 70 ASN A C 1
ATOM 526 O O . ASN A 1 70 ? 3.815 0.274 4.044 1.00 97.06 70 ASN A O 1
ATOM 530 N N . MET A 1 71 ? 3.519 1.840 2.481 1.00 97.75 71 MET A N 1
ATOM 531 C CA . MET A 1 71 ? 2.206 1.356 2.039 1.00 97.75 71 MET A CA 1
ATOM 532 C C . MET A 1 71 ? 2.320 0.064 1.216 1.00 97.75 71 MET A C 1
ATOM 534 O O . MET A 1 71 ? 1.461 -0.812 1.329 1.00 97.75 71 MET A O 1
ATOM 538 N N . ILE A 1 72 ? 3.366 -0.041 0.393 1.00 97.62 72 ILE A N 1
ATOM 539 C CA . ILE A 1 72 ? 3.722 -1.227 -0.394 1.00 97.62 72 ILE A CA 1
ATOM 540 C C . ILE A 1 72 ? 4.053 -2.385 0.546 1.00 97.62 72 ILE A C 1
ATOM 542 O O . ILE A 1 72 ? 3.454 -3.446 0.419 1.00 97.62 72 ILE A O 1
ATOM 546 N N . GLN A 1 73 ? 4.932 -2.158 1.523 1.00 96.88 73 GLN A N 1
ATOM 547 C CA . GLN A 1 73 ? 5.352 -3.174 2.493 1.00 96.88 73 GLN A CA 1
ATOM 548 C C . GLN A 1 73 ? 4.238 -3.589 3.460 1.00 96.88 73 GLN A C 1
ATOM 550 O O . GLN A 1 73 ? 4.234 -4.711 3.955 1.00 96.88 73 GLN A O 1
ATOM 555 N N . GLU A 1 74 ? 3.289 -2.696 3.749 1.00 97.69 74 GLU A N 1
ATOM 556 C CA . GLU A 1 74 ? 2.156 -3.016 4.618 1.00 97.69 74 GLU A CA 1
ATOM 557 C C . GLU A 1 74 ? 1.102 -3.890 3.915 1.00 97.69 74 GLU A C 1
ATOM 559 O O . GLU A 1 74 ? 0.308 -4.554 4.584 1.00 97.69 74 GLU A O 1
ATOM 564 N N . ALA A 1 75 ? 1.042 -3.906 2.581 1.00 97.44 75 ALA A N 1
ATOM 565 C CA . ALA A 1 75 ? 0.081 -4.734 1.854 1.00 97.44 75 ALA A CA 1
ATOM 566 C C . ALA A 1 75 ? 0.432 -6.224 1.908 1.00 97.44 75 ALA A C 1
ATOM 568 O O . ALA A 1 75 ? 1.543 -6.609 2.245 1.00 97.44 75 ALA A O 1
ATOM 569 N N . HIS A 1 76 ? -0.534 -7.079 1.561 1.00 96.00 76 HIS A N 1
ATOM 570 C CA . HIS A 1 76 ? -0.239 -8.498 1.353 1.00 96.00 76 HIS A CA 1
ATOM 571 C C . HIS A 1 76 ? 0.572 -8.723 0.072 1.00 96.00 76 HIS A C 1
ATOM 573 O O . HIS A 1 76 ? 1.339 -9.675 0.001 1.00 96.00 76 HIS A O 1
ATOM 579 N N . VAL A 1 77 ? 0.353 -7.873 -0.938 1.00 97.00 77 VAL A N 1
ATOM 580 C CA . VAL A 1 77 ? 1.124 -7.841 -2.183 1.00 97.00 77 VAL A CA 1
ATOM 581 C C . VAL A 1 77 ? 1.500 -6.395 -2.493 1.00 97.00 77 VAL A C 1
ATOM 583 O O . VAL A 1 77 ? 0.632 -5.545 -2.713 1.00 97.00 77 VAL A O 1
ATOM 586 N N . GLY A 1 78 ? 2.795 -6.116 -2.517 1.00 97.81 78 GLY A N 1
ATOM 587 C CA . GLY A 1 78 ? 3.367 -4.828 -2.876 1.00 97.81 78 GLY A CA 1
ATOM 588 C C . GLY A 1 78 ? 3.848 -4.803 -4.324 1.00 97.81 78 GLY A C 1
ATOM 589 O O . GLY A 1 78 ? 4.584 -5.685 -4.764 1.00 97.81 78 GLY A O 1
ATOM 590 N N . ILE A 1 79 ? 3.471 -3.766 -5.071 1.00 97.94 79 ILE A N 1
ATOM 591 C CA . ILE A 1 79 ? 3.901 -3.554 -6.455 1.00 97.94 79 ILE A CA 1
ATOM 592 C C . ILE A 1 79 ? 4.583 -2.197 -6.579 1.00 97.94 79 ILE A C 1
ATOM 594 O O . ILE A 1 79 ? 4.003 -1.154 -6.278 1.00 97.94 79 ILE A O 1
ATOM 598 N N . GLY A 1 80 ? 5.816 -2.210 -7.069 1.00 97.19 80 GLY A N 1
ATOM 599 C CA . GLY A 1 80 ? 6.572 -1.008 -7.375 1.00 97.19 80 GLY A CA 1
ATOM 600 C C . GLY A 1 80 ? 6.536 -0.701 -8.867 1.00 97.19 80 GLY A C 1
ATOM 601 O O . GLY A 1 80 ? 6.822 -1.565 -9.694 1.00 97.19 80 GLY A O 1
ATOM 602 N N . ILE A 1 81 ? 6.225 0.536 -9.229 1.00 95.62 81 ILE A N 1
ATOM 603 C CA . ILE A 1 81 ? 6.421 1.039 -10.588 1.00 95.62 81 ILE A CA 1
ATOM 604 C C . ILE A 1 81 ? 7.854 1.558 -10.681 1.00 95.62 81 ILE A C 1
ATOM 606 O O . ILE A 1 81 ? 8.322 2.295 -9.811 1.00 95.62 81 ILE A O 1
ATOM 610 N N . ARG A 1 82 ? 8.578 1.144 -11.718 1.00 90.38 82 ARG A N 1
ATOM 611 C CA . ARG A 1 82 ? 9.943 1.605 -11.968 1.00 90.38 82 ARG A CA 1
ATOM 612 C C . ARG A 1 82 ? 9.918 3.069 -12.396 1.00 90.38 82 ARG A C 1
ATOM 614 O O . ARG A 1 82 ? 9.339 3.408 -13.423 1.00 90.38 82 ARG A O 1
ATOM 621 N N . GLY A 1 83 ? 10.562 3.928 -11.612 1.00 79.88 83 GLY A N 1
ATOM 622 C CA . GLY A 1 83 ? 10.767 5.323 -11.980 1.00 79.88 83 GLY A CA 1
ATOM 623 C C . GLY A 1 83 ? 11.863 5.469 -13.036 1.00 79.88 83 GLY A C 1
ATOM 624 O O . GLY A 1 83 ? 12.784 4.657 -13.113 1.00 79.88 83 GLY A O 1
ATOM 625 N N . ALA A 1 84 ? 11.790 6.544 -13.825 1.00 72.38 84 ALA A N 1
ATOM 626 C CA . ALA A 1 84 ? 12.808 6.863 -14.829 1.00 72.38 84 ALA A CA 1
ATOM 627 C C . ALA A 1 84 ? 14.197 7.106 -14.206 1.00 72.38 84 ALA A C 1
ATOM 629 O O . ALA A 1 84 ? 15.214 6.757 -14.799 1.00 72.38 84 ALA A O 1
ATOM 630 N N . GLU A 1 85 ? 14.228 7.681 -13.001 1.00 67.94 85 GLU A N 1
ATOM 631 C CA . GLU A 1 85 ? 15.462 8.134 -12.343 1.00 67.94 85 GLU A CA 1
ATOM 632 C C . GLU A 1 85 ? 15.770 7.379 -11.045 1.00 67.94 85 GLU A C 1
ATOM 634 O O . GLU A 1 85 ? 16.929 7.258 -10.651 1.00 67.94 85 GLU A O 1
ATOM 639 N N . SER A 1 86 ? 14.751 6.846 -10.366 1.00 73.75 86 SER A N 1
ATOM 640 C CA . SER A 1 86 ? 14.940 6.098 -9.126 1.00 73.75 86 SER A CA 1
ATOM 641 C C . SER A 1 86 ? 13.967 4.924 -9.035 1.00 73.75 86 SER A C 1
ATOM 643 O O . SER A 1 86 ? 12.776 5.055 -9.299 1.00 73.75 86 SER A O 1
ATOM 645 N N . ASN A 1 87 ? 14.488 3.756 -8.653 1.00 82.31 87 ASN A N 1
ATOM 646 C CA . ASN A 1 87 ? 13.718 2.516 -8.501 1.00 82.31 87 ASN A CA 1
ATOM 647 C C . ASN A 1 87 ? 13.328 2.271 -7.037 1.00 82.31 87 ASN A C 1
ATOM 649 O O . ASN A 1 87 ? 13.317 1.131 -6.581 1.00 82.31 87 ASN A O 1
ATOM 653 N N . GLN A 1 88 ? 13.071 3.338 -6.277 1.00 85.75 88 GLN A N 1
ATOM 654 C CA . GLN A 1 88 ? 12.919 3.249 -4.824 1.00 85.75 88 GLN A CA 1
ATOM 655 C C . GLN A 1 88 ? 11.729 2.369 -4.434 1.00 85.75 88 GLN A C 1
ATOM 657 O O . GLN A 1 88 ? 11.930 1.411 -3.701 1.00 85.75 88 GLN A O 1
ATOM 662 N N . ALA A 1 89 ? 10.527 2.604 -4.969 1.00 89.25 89 ALA A N 1
ATOM 663 C CA . ALA A 1 89 ? 9.377 1.740 -4.681 1.00 89.25 89 ALA A CA 1
ATOM 664 C C . ALA A 1 89 ? 9.589 0.296 -5.170 1.00 89.25 89 ALA A C 1
ATOM 666 O O . ALA A 1 89 ? 9.319 -0.652 -4.438 1.00 89.25 89 ALA A O 1
ATOM 667 N N . ALA A 1 90 ? 10.136 0.125 -6.379 1.00 92.06 90 ALA A N 1
ATOM 668 C CA . ALA A 1 90 ? 10.417 -1.185 -6.972 1.00 92.06 90 ALA A CA 1
ATOM 669 C C . ALA A 1 90 ? 11.422 -2.027 -6.170 1.00 92.06 90 ALA A C 1
ATOM 671 O O . ALA A 1 90 ? 11.313 -3.247 -6.164 1.00 92.06 90 ALA A O 1
ATOM 672 N N . ALA A 1 91 ? 12.378 -1.399 -5.481 1.00 92.50 91 ALA A N 1
ATOM 673 C CA . ALA A 1 91 ? 13.363 -2.101 -4.660 1.00 92.50 91 ALA A CA 1
ATOM 674 C C . ALA A 1 91 ? 12.772 -2.717 -3.379 1.00 92.50 91 ALA A C 1
ATOM 676 O O . ALA A 1 91 ? 13.363 -3.641 -2.826 1.00 92.50 91 ALA A O 1
ATOM 677 N N . PHE A 1 92 ? 11.628 -2.211 -2.908 1.00 93.12 92 PHE A N 1
ATOM 678 C CA . PHE A 1 92 ? 10.963 -2.663 -1.680 1.00 93.12 92 PHE A CA 1
ATOM 679 C C . PHE A 1 92 ? 9.633 -3.392 -1.938 1.00 93.12 92 PHE A C 1
ATOM 681 O O . PHE A 1 92 ? 8.904 -3.664 -0.986 1.00 93.12 92 PHE A O 1
ATOM 688 N N . ALA A 1 93 ? 9.305 -3.678 -3.200 1.00 96.38 93 ALA A N 1
ATOM 689 C CA . ALA A 1 93 ? 8.070 -4.339 -3.611 1.00 96.38 93 ALA A CA 1
ATOM 690 C C . ALA A 1 93 ? 8.286 -5.827 -3.933 1.00 96.38 93 ALA A C 1
ATOM 692 O O . ALA A 1 93 ? 9.383 -6.225 -4.322 1.00 96.38 93 ALA A O 1
ATOM 693 N N . ASP A 1 94 ? 7.222 -6.629 -3.848 1.00 96.88 94 ASP A N 1
ATOM 694 C CA . ASP A 1 94 ? 7.243 -8.046 -4.242 1.00 96.88 94 ASP A CA 1
ATOM 695 C C . ASP A 1 94 ? 7.364 -8.203 -5.764 1.00 96.88 94 ASP A C 1
ATOM 697 O O . ASP A 1 94 ? 8.059 -9.087 -6.266 1.00 96.88 94 ASP A O 1
ATOM 701 N N . PHE A 1 95 ? 6.698 -7.314 -6.508 1.00 96.50 95 PHE A N 1
ATOM 702 C CA . PHE A 1 95 ? 6.770 -7.240 -7.964 1.00 96.50 95 PHE A CA 1
ATOM 703 C C . PHE A 1 95 ? 7.121 -5.829 -8.423 1.00 96.50 95 PHE A C 1
ATOM 705 O O . PHE A 1 95 ? 6.685 -4.837 -7.839 1.00 96.50 95 PHE A O 1
ATOM 712 N N . ALA A 1 96 ? 7.855 -5.742 -9.531 1.00 95.88 96 ALA A N 1
ATOM 713 C CA . ALA A 1 96 ? 8.155 -4.483 -10.194 1.00 95.88 96 ALA A CA 1
ATOM 714 C C . ALA A 1 96 ? 7.584 -4.470 -11.618 1.00 95.88 96 ALA A C 1
ATOM 716 O O . ALA A 1 96 ? 7.801 -5.411 -12.382 1.00 95.88 96 ALA A O 1
ATOM 717 N N . ILE A 1 97 ? 6.890 -3.392 -11.979 1.00 95.81 97 ILE A N 1
ATOM 718 C CA . ILE A 1 97 ? 6.351 -3.146 -13.327 1.00 95.81 97 ILE A CA 1
ATOM 719 C C . ILE A 1 97 ? 6.932 -1.857 -13.913 1.00 95.81 97 ILE A C 1
ATOM 721 O O . ILE A 1 97 ? 7.456 -1.024 -13.173 1.00 95.81 97 ILE A O 1
ATOM 725 N N . VAL A 1 98 ? 6.884 -1.695 -15.237 1.00 94.12 98 VAL A N 1
ATOM 726 C CA . VAL A 1 98 ? 7.429 -0.498 -15.898 1.00 94.12 98 VAL A CA 1
ATOM 727 C C . VAL A 1 98 ? 6.390 0.615 -15.907 1.00 94.12 98 VAL A C 1
ATOM 729 O O . VAL A 1 98 ? 6.692 1.735 -15.514 1.00 94.12 98 VAL A O 1
ATOM 732 N N . GLU A 1 99 ? 5.151 0.296 -16.279 1.00 94.50 99 GLU A N 1
ATOM 733 C CA . GLU A 1 99 ? 4.054 1.259 -16.336 1.00 94.50 99 GLU A CA 1
ATOM 734 C C . GLU A 1 99 ? 2.801 0.710 -15.652 1.00 94.50 99 GLU A C 1
ATOM 736 O O . GLU A 1 99 ? 2.587 -0.499 -15.573 1.00 94.50 99 GLU A O 1
ATOM 741 N N . PHE A 1 100 ? 1.906 1.594 -15.202 1.00 95.12 100 PHE A N 1
ATOM 742 C CA . PHE A 1 100 ? 0.675 1.171 -14.525 1.00 95.12 100 PHE A CA 1
ATOM 743 C C . PHE A 1 100 ? -0.209 0.255 -15.395 1.00 95.12 100 PHE A C 1
ATOM 745 O O . PHE A 1 100 ? -0.906 -0.610 -14.868 1.00 95.12 100 PHE A O 1
ATOM 752 N N . GLN A 1 101 ? -0.158 0.381 -16.726 1.00 95.88 101 GLN A N 1
ATOM 753 C CA . GLN A 1 101 ? -0.908 -0.495 -17.636 1.00 95.88 101 GLN A CA 1
ATOM 754 C C . GLN A 1 101 ? -0.493 -1.975 -17.548 1.00 95.88 101 GLN A C 1
ATOM 756 O O . GLN A 1 101 ? -1.331 -2.861 -17.755 1.00 95.88 101 GLN A O 1
ATOM 761 N N . ASP A 1 102 ? 0.756 -2.259 -17.163 1.00 96.69 102 ASP A N 1
ATOM 762 C CA . ASP A 1 102 ? 1.272 -3.623 -17.008 1.00 96.69 102 ASP A CA 1
ATOM 763 C C . ASP A 1 102 ? 0.608 -4.361 -15.835 1.00 96.69 102 ASP A C 1
ATOM 765 O O . ASP A 1 102 ? 0.500 -5.593 -15.852 1.00 96.69 102 ASP A O 1
ATOM 769 N N . LEU A 1 103 ? 0.076 -3.619 -14.851 1.00 96.62 103 LEU A N 1
ATOM 770 C CA . LEU A 1 103 ? -0.647 -4.172 -13.704 1.00 96.62 103 LEU A CA 1
ATOM 771 C C . LEU A 1 103 ? -1.820 -5.051 -14.145 1.00 96.62 103 LEU A C 1
ATOM 773 O O . LEU A 1 103 ? -2.082 -6.091 -13.544 1.00 96.62 103 LEU A O 1
ATOM 777 N N . ARG A 1 104 ? -2.514 -4.677 -15.228 1.00 95.94 104 ARG A N 1
ATOM 778 C CA . ARG A 1 104 ? -3.646 -5.456 -15.746 1.00 95.94 104 ARG A CA 1
ATOM 779 C C . ARG A 1 104 ? -3.206 -6.860 -16.152 1.00 95.94 104 ARG A C 1
ATOM 781 O O . ARG A 1 104 ? -3.878 -7.837 -15.827 1.00 95.94 104 ARG A O 1
ATOM 788 N N . ARG A 1 105 ? -2.084 -6.971 -16.866 1.00 94.94 105 ARG A N 1
ATOM 789 C CA . ARG A 1 105 ? -1.550 -8.267 -17.298 1.00 94.94 105 ARG A CA 1
ATOM 790 C C . ARG A 1 105 ? -1.056 -9.066 -16.097 1.00 94.94 105 ARG A C 1
ATOM 792 O O . ARG A 1 105 ? -1.371 -10.250 -16.001 1.00 94.94 105 ARG A O 1
ATOM 799 N N . LEU A 1 106 ? -0.355 -8.418 -15.167 1.00 95.12 106 LEU A N 1
ATOM 800 C CA . LEU A 1 106 ? 0.094 -9.043 -13.923 1.00 95.12 106 LEU A CA 1
ATOM 801 C C . LEU A 1 106 ? -1.083 -9.660 -13.148 1.00 95.12 106 LEU A C 1
ATOM 803 O O . LEU A 1 106 ? -1.052 -10.844 -12.830 1.00 95.12 106 LEU A O 1
ATOM 807 N N . MET A 1 107 ? -2.161 -8.903 -12.940 1.00 93.88 107 MET A N 1
ATOM 808 C CA . MET A 1 107 ? -3.317 -9.357 -12.163 1.00 93.88 107 MET A CA 1
ATOM 809 C C . MET A 1 107 ? -4.145 -10.431 -12.871 1.00 93.88 107 MET A C 1
ATOM 811 O O . MET A 1 107 ? -4.450 -11.467 -12.286 1.00 93.88 107 MET A O 1
ATOM 815 N N . PHE A 1 108 ? -4.534 -10.201 -14.126 1.00 93.56 108 PHE A N 1
ATOM 816 C CA . PHE A 1 108 ? -5.559 -11.030 -14.771 1.00 93.56 108 PHE A CA 1
ATOM 817 C C . PHE A 1 108 ? -5.006 -12.198 -15.585 1.00 93.56 108 PHE A C 1
ATOM 819 O O . PHE A 1 108 ? -5.740 -13.155 -15.831 1.00 93.56 108 PHE A O 1
ATOM 826 N N . TRP A 1 109 ? -3.739 -12.136 -16.001 1.00 93.06 109 TRP A N 1
ATOM 827 C CA . TRP A 1 109 ? -3.080 -13.251 -16.677 1.00 93.06 109 TRP A CA 1
ATOM 828 C C . TRP A 1 109 ? -2.274 -14.082 -15.683 1.00 93.06 109 TRP A C 1
ATOM 830 O O . TRP A 1 109 ? -2.560 -15.261 -15.503 1.00 93.06 109 TRP A O 1
ATOM 840 N N . HIS A 1 110 ? -1.313 -13.457 -14.997 1.00 91.88 110 HIS A N 1
ATOM 841 C CA . HIS A 1 110 ? -0.398 -14.171 -14.10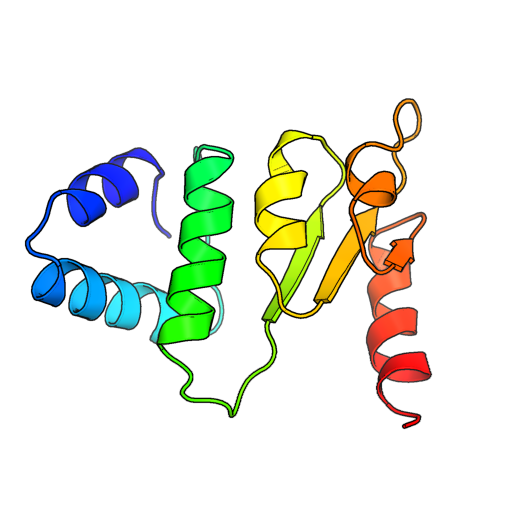2 1.00 91.88 110 HIS A CA 1
ATOM 842 C C . HIS A 1 110 ? -1.024 -14.482 -12.734 1.00 91.88 110 HIS A C 1
ATOM 844 O O . HIS A 1 110 ? -0.785 -15.551 -12.184 1.00 91.88 110 HIS A O 1
ATOM 850 N N . GLY A 1 111 ? -1.865 -13.587 -12.205 1.00 88.31 111 GLY A N 1
ATOM 851 C CA . GLY A 1 111 ? -2.548 -13.782 -10.921 1.00 88.31 111 GLY A CA 1
ATOM 852 C C . GLY A 1 111 ? -3.727 -14.764 -10.953 1.00 88.31 111 GLY A C 1
ATOM 853 O O . GLY A 1 111 ? -4.167 -15.205 -9.898 1.00 88.31 111 GLY A O 1
ATOM 854 N N . ARG A 1 112 ? -4.242 -15.123 -12.140 1.00 84.81 112 ARG A N 1
ATOM 855 C CA . ARG A 1 112 ? -5.353 -16.084 -12.301 1.00 84.81 112 ARG A CA 1
ATOM 856 C C . ARG A 1 112 ? -4.879 -17.534 -12.441 1.00 84.81 112 ARG A C 1
ATOM 858 O O . ARG A 1 112 ? -5.662 -18.445 -12.206 1.00 84.81 112 ARG A O 1
ATOM 865 N N . SER A 1 113 ? -3.646 -17.753 -12.895 1.00 65.50 113 SER A N 1
ATOM 866 C CA . SER A 1 113 ? -3.153 -19.066 -13.326 1.00 65.50 113 SER A CA 1
ATOM 867 C C . SER A 1 113 ? -2.538 -19.915 -12.203 1.00 65.50 113 SER A C 1
ATOM 869 O O . SER A 1 113 ? -1.645 -20.710 -12.488 1.00 65.50 113 SER A O 1
ATOM 871 N N . GLN A 1 114 ? -2.974 -19.733 -10.955 1.00 52.69 114 GLN A N 1
ATOM 872 C CA . GLN A 1 114 ? -2.554 -20.536 -9.799 1.00 52.69 114 GLN A CA 1
ATOM 873 C C . GLN A 1 114 ? -3.772 -21.188 -9.151 1.00 52.69 114 GLN A C 1
ATOM 875 O O . GLN A 1 114 ? -4.774 -20.465 -8.949 1.00 52.69 114 GLN A O 1
#

Mean predicted aligned error: 3.94 Å

pLDDT: mean 92.75, std 7.6, range [52.69, 97.94]

Foldseek 3Di:
DAEQVNLVVLVPDDPVSSLVVLCCQVPVDPDDDYPNHFLVVLLVNQLSVVVVPPPDDFFEFEDADPSCLSNQLSGPFREYADDPVDRNSVVNGPYYDPDPVVVCCCCPPVVVPD

Solvent-accessible surface area (backbone atoms only — not comparable to full-atom values): 6337 Å² total; per-residue (Å²): 115,45,43,32,67,58,51,58,56,44,70,68,42,60,70,70,59,28,51,52,53,48,48,54,65,67,65,76,46,99,73,76,51,78,42,84,56,52,43,65,54,50,17,53,49,43,46,50,56,52,68,73,39,88,82,82,65,88,46,74,25,78,31,42,41,69,63,31,35,56,24,17,60,53,26,79,42,15,32,4,30,45,40,97,88,47,48,53,11,26,73,62,26,84,41,69,39,72,48,80,74,50,51,57,51,48,49,66,55,64,61,61,75,117

Nearest PDB structures (foldseek):
  6k7l-assembly1_A  TM=9.494E-01  e=1.448E-06  Homo sapiens
  7vsh-assembly1_A  TM=9.044E-01  e=9.806E-07  Homo sapiens
  6k7n-assembly1_A  TM=9.159E-01  e=2.958E-06  Homo sapiens
  6roj-assembly1_A  TM=8.969E-01  e=3.369E-06  Saccharomyces cerevisiae S288C
  6psx-assembly1_A  TM=9.039E-01  e=5.664E-06  Saccharomyces cerevisiae W303

InterPro domains:
  IPR023214 HAD superfamily [G3DSA:3.40.50.1000] (1-101)
  IPR036412 HAD-like superfamily [SSF56784] (25-108)